Protein 1U36 (pdb70)

Structure (mmCIF, N/CA/C/O backbone):
data_1U36
#
_entry.id   1U36
#
_cell.length_a   63.087
_cell.length_b   63.087
_cell.length_c   65.279
_cell.angle_alpha   90.00
_cell.angle_beta   90.00
_cell.angle_gamma   90.00
#
_symmetry.space_group_name_H-M   'P 41 21 2'
#
loop_
_entity.id
_entity.type
_entity.pdbx_description
1 polymer 'Nuclear factor NF-kappa-B p105 subunit'
2 water water
#
loop_
_atom_site.group_PDB
_atom_site.id
_atom_site.type_symbol
_atom_site.label_atom_id
_atom_site.label_alt_id
_atom_site.label_comp_id
_atom_site.label_asym_id
_atom_site.label_entity_id
_atom_site.label_seq_id
_atom_site.pdbx_PDB_ins_code
_atom_site.Cartn_x
_atom_site.Cartn_y
_atom_site.Cartn_z
_atom_site.occupancy
_atom_site.B_iso_or_equiv
_atom_site.auth_seq_id
_atom_site.auth_comp_id
_atom_site.auth_asym_id
_atom_site.auth_atom_id
_atom_site.pdbx_PDB_model_num
ATOM 1 N N . ASN A 1 3 ? 45.164 37.217 7.170 1.00 60.16 247 ASN A N 1
ATOM 2 C CA . ASN A 1 3 ? 43.828 36.588 7.421 1.00 60.36 247 ASN A CA 1
ATOM 3 C C . ASN A 1 3 ? 43.904 35.068 7.629 1.00 53.61 247 ASN A C 1
ATOM 4 O O . ASN A 1 3 ? 43.120 34.489 8.400 1.00 57.79 247 ASN A O 1
ATOM 9 N N . LEU A 1 4 ? 44.815 34.420 6.905 1.00 44.05 248 LEU A N 1
ATOM 10 C CA . LEU A 1 4 ? 44.971 32.974 6.979 1.00 35.34 248 LEU A CA 1
ATOM 11 C C . LEU A 1 4 ? 46.160 32.729 7.882 1.00 31.94 248 LEU A C 1
ATOM 12 O O . LEU A 1 4 ? 47.167 33.445 7.823 1.00 26.64 248 LEU A O 1
ATOM 17 N N . LYS A 1 5 ? 46.059 31.720 8.745 1.00 26.16 249 LYS A N 1
ATOM 18 C CA . LYS A 1 5 ? 47.141 31.437 9.657 1.00 26.69 249 LYS A CA 1
ATOM 19 C C . LYS A 1 5 ? 47.112 30.004 10.128 1.00 23.59 249 LYS A C 1
ATOM 20 O O . LYS A 1 5 ? 46.078 29.530 10.590 1.00 27.02 249 LYS A O 1
ATOM 26 N N . ILE A 1 6 ? 48.247 29.327 9.950 1.00 26.75 250 ILE A N 1
ATOM 27 C CA . ILE A 1 6 ? 48.531 28.078 10.600 1.00 26.09 250 ILE A CA 1
ATOM 28 C C . ILE A 1 6 ? 49.010 28.370 12.014 1.00 29.15 250 ILE A C 1
ATOM 29 O O . ILE A 1 6 ? 50.094 28.881 12.228 1.00 28.01 250 ILE A O 1
ATOM 34 N N . VAL A 1 7 ? 48.179 28.032 12.994 1.00 25.63 251 VAL A N 1
ATOM 35 C CA . VAL A 1 7 ? 48.501 28.341 14.376 1.00 25.16 251 VAL A CA 1
ATOM 36 C C . VAL A 1 7 ? 49.432 27.270 14.933 1.00 26.17 251 VAL A C 1
ATOM 37 O O . VAL A 1 7 ? 50.446 27.571 15.578 1.00 27.98 251 VAL A O 1
ATOM 41 N N . ARG A 1 8 ? 49.123 26.008 14.656 1.00 25.93 252 ARG A N 1
ATOM 42 C CA . ARG A 1 8 ? 49.945 24.893 15.079 1.00 27.78 252 ARG A CA 1
ATOM 43 C C . ARG A 1 8 ? 49.645 23.718 14.183 1.00 25.60 252 ARG A C 1
ATOM 44 O O . ARG A 1 8 ? 48.594 23.640 13.587 1.00 26.42 252 ARG A O 1
ATOM 52 N N . MET A 1 9 ? 50.580 22.799 14.136 1.00 25.64 253 MET A N 1
ATOM 53 C CA . MET A 1 9 ? 50.437 21.500 13.483 1.00 23.50 253 MET A CA 1
ATOM 54 C C . MET A 1 9 ? 50.889 20.393 14.429 1.00 24.33 253 MET A C 1
ATOM 55 O O . MET A 1 9 ? 51.836 20.575 15.192 1.00 24.67 253 MET A O 1
ATOM 60 N N . ASP A 1 10 ? 50.214 19.235 14.439 1.00 23.30 254 ASP A N 1
ATOM 61 C CA . ASP A 1 10 ? 50.575 18.183 15.411 1.00 20.86 254 ASP A CA 1
ATOM 62 C C . ASP A 1 10 ? 51.751 17.327 14.933 1.00 26.82 254 ASP A C 1
ATOM 63 O O . ASP A 1 10 ? 52.270 16.502 15.661 1.00 28.90 254 ASP A O 1
ATOM 68 N N . ARG A 1 11 ? 52.190 17.538 13.708 1.00 23.96 255 ARG A N 1
ATOM 69 C CA . ARG A 1 11 ? 53.330 16.852 13.118 1.00 27.18 255 ARG A CA 1
ATOM 70 C C . ARG A 1 11 ? 53.922 17.833 12.117 1.00 25.48 255 ARG A C 1
ATOM 71 O O . ARG A 1 11 ? 53.162 18.452 11.370 1.00 25.59 255 ARG A O 1
ATOM 79 N N . THR A 1 12 ? 55.234 18.001 12.094 1.00 21.69 256 THR A N 1
ATOM 80 C CA . THR A 1 12 ? 55.882 18.872 11.083 1.00 23.48 256 THR A CA 1
ATOM 81 C C . THR A 1 12 ? 56.871 18.113 10.212 1.00 26.84 256 THR A C 1
ATOM 82 O O . THR A 1 12 ? 57.756 18.704 9.574 1.00 23.65 256 THR A O 1
ATOM 86 N N . ALA A 1 13 ? 56.708 16.801 10.162 1.00 24.42 257 ALA A N 1
ATOM 87 C CA . ALA A 1 13 ? 57.475 15.980 9.271 1.00 24.68 257 ALA A CA 1
ATOM 88 C C . ALA A 1 13 ? 56.638 14.790 8.827 1.00 24.43 257 ALA A C 1
ATOM 89 O O . ALA A 1 13 ? 55.624 14.428 9.468 1.00 25.93 257 ALA A O 1
ATOM 91 N N . GLY A 1 14 ? 57.103 14.150 7.771 1.00 24.42 258 GLY A N 1
ATOM 92 C CA . GLY A 1 14 ? 56.459 12.944 7.288 1.00 26.84 258 GLY A CA 1
ATOM 93 C C . GLY A 1 14 ? 57.193 12.252 6.170 1.00 24.72 258 GLY A C 1
ATOM 94 O O . GLY A 1 14 ? 58.086 12.792 5.548 1.00 26.16 258 GLY A O 1
ATOM 95 N N . CYS A 1 15 ? 56.756 11.026 5.885 1.00 26.27 259 CYS A N 1
ATOM 96 C CA . CYS A 1 15 ? 57.412 10.206 4.881 1.00 27.97 259 CYS A CA 1
ATOM 97 C C . CYS A 1 15 ? 57.068 10.723 3.477 1.00 28.46 259 CYS A C 1
ATOM 98 O O . CYS A 1 15 ? 55.971 11.248 3.240 1.00 32.51 259 CYS A O 1
ATOM 101 N N . VAL A 1 16 ? 58.038 10.635 2.588 1.00 29.31 260 VAL A N 1
ATOM 102 C CA . VAL A 1 16 ? 57.870 10.983 1.169 1.00 29.91 260 VAL A CA 1
ATOM 103 C C . VAL A 1 16 ? 56.706 10.272 0.496 1.00 29.43 260 VAL A C 1
ATOM 104 O O . VAL A 1 16 ? 56.145 10.788 -0.513 1.00 32.69 260 VAL A O 1
ATOM 108 N N . THR A 1 17 ? 56.317 9.106 1.016 1.00 30.38 261 THR A N 1
ATOM 109 C CA . THR A 1 17 ? 55.199 8.382 0.406 1.00 32.26 261 THR A CA 1
ATOM 110 C C . THR A 1 17 ? 53.828 9.047 0.589 1.00 34.94 261 THR A C 1
ATOM 111 O O . THR A 1 17 ? 52.857 8.713 -0.120 1.00 31.87 261 THR A O 1
ATOM 115 N N . GLY A 1 18 ? 53.735 9.978 1.536 1.00 30.28 262 GLY A N 1
ATOM 116 C CA . GLY A 1 18 ? 52.487 10.668 1.795 1.00 28.70 262 GLY A CA 1
ATOM 117 C C . GLY A 1 18 ? 51.427 9.795 2.422 1.00 32.59 262 GLY A C 1
ATOM 118 O O . GLY A 1 18 ? 51.647 8.666 2.894 1.00 31.50 262 GLY A O 1
ATOM 119 N N . GLY A 1 19 ? 50.232 10.335 2.428 1.00 30.50 263 GLY A N 1
ATOM 120 C CA . GLY A 1 19 ? 49.098 9.676 3.021 1.00 30.09 263 GLY A CA 1
ATOM 121 C C . GLY A 1 19 ? 49.039 9.594 4.507 1.00 30.18 263 GLY A C 1
ATOM 122 O O . GLY A 1 19 ? 48.267 8.798 5.034 1.00 30.34 263 GLY A O 1
ATOM 123 N N . GLU A 1 20 ? 49.813 10.435 5.213 1.00 29.50 264 GLU A N 1
ATOM 124 C CA . GLU A 1 20 ? 49.891 10.379 6.657 1.00 30.34 264 GLU A CA 1
ATOM 125 C C . GLU A 1 20 ? 49.037 11.473 7.241 1.00 27.03 264 GLU A C 1
ATOM 126 O O . GLU A 1 20 ?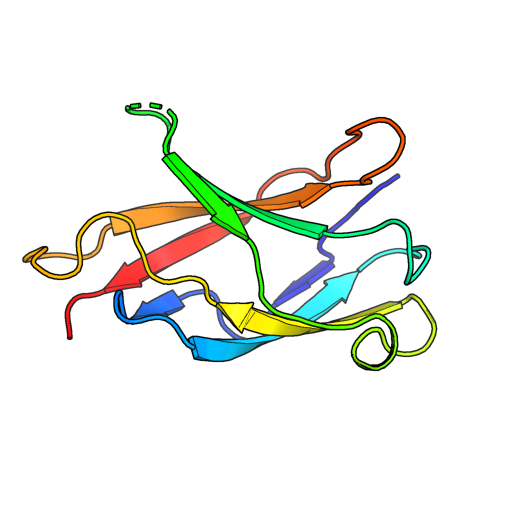 49.056 12.593 6.757 1.00 27.87 264 GLU A O 1
ATOM 132 N N . GLU A 1 21 ? 48.258 11.156 8.269 1.00 25.83 265 GLU A N 1
ATOM 133 C CA . GLU A 1 21 ? 47.316 12.121 8.813 1.00 28.37 265 GLU A CA 1
ATOM 134 C C . GLU A 1 21 ? 48.025 13.153 9.718 1.00 29.05 265 GLU A C 1
ATOM 135 O O . GLU A 1 21 ? 48.749 12.788 10.651 1.00 27.98 265 GLU A O 1
ATOM 141 N N . ILE A 1 22 ? 47.795 14.441 9.434 1.00 23.56 266 ILE A N 1
ATOM 142 C CA . ILE A 1 22 ? 48.254 15.525 10.265 1.00 23.21 266 ILE A CA 1
ATOM 143 C C . ILE A 1 22 ? 47.067 16.409 10.545 1.00 19.55 266 ILE A C 1
ATOM 144 O O . ILE A 1 22 ? 46.136 16.547 9.712 1.00 23.90 266 ILE A O 1
ATOM 149 N N . TRP A 1 23 ? 47.097 17.018 11.716 1.00 21.02 267 TRP A N 1
ATOM 150 C CA . TRP A 1 23 ? 46.124 18.005 12.106 1.00 21.68 267 TRP A CA 1
ATOM 151 C C . TRP A 1 23 ? 46.779 19.354 12.159 1.00 24.34 267 TRP A C 1
ATOM 152 O O . TRP A 1 23 ? 47.910 19.479 12.633 1.00 22.97 267 TRP A O 1
ATOM 163 N N . LEU A 1 24 ? 46.040 20.366 11.729 1.00 22.94 268 LEU A N 1
ATOM 164 C CA . LEU A 1 24 ? 46.457 21.722 11.961 1.00 25.75 268 LEU A CA 1
ATOM 165 C C . LEU A 1 24 ? 45.335 22.563 12.569 1.00 24.18 268 LEU A C 1
ATOM 166 O O . LEU A 1 24 ? 44.149 22.341 12.340 1.00 26.56 268 LEU A O 1
ATOM 171 N N . LEU A 1 25 ? 45.733 23.482 13.426 1.00 26.79 269 LEU A N 1
ATOM 172 C CA . LEU A 1 25 ? 44.847 24.481 13.977 1.00 27.08 269 LEU A CA 1
ATOM 173 C C . LEU A 1 25 ? 45.068 25.741 13.153 1.00 22.22 269 LEU A C 1
ATOM 174 O O . LEU A 1 25 ? 46.221 26.101 12.846 1.00 27.10 269 LEU A O 1
ATOM 179 N N . CYS A 1 26 ? 43.982 26.430 12.836 1.00 26.16 270 CYS A N 1
ATOM 180 C CA . CYS A 1 26 ? 44.053 27.621 12.025 1.00 26.46 270 CYS A CA 1
ATOM 181 C C . CYS A 1 26 ? 43.175 28.711 12.575 1.00 28.01 270 CYS A C 1
ATOM 182 O O . CYS A 1 26 ? 42.265 28.436 13.373 1.00 26.76 270 CYS A O 1
ATOM 185 N N . ASP A 1 27 ? 43.401 29.942 12.109 1.00 28.98 271 ASP A N 1
ATOM 186 C CA . ASP A 1 27 ? 42.388 30.998 12.238 1.00 31.88 271 ASP A CA 1
ATOM 187 C C . ASP A 1 27 ? 41.229 30.573 11.361 1.00 29.19 271 ASP A C 1
ATOM 188 O O . ASP A 1 27 ? 41.333 29.615 10.600 1.00 28.66 271 ASP A O 1
ATOM 193 N N . LYS A 1 28 ? 40.102 31.295 11.436 1.00 30.98 272 LYS A N 1
ATOM 194 C CA . LYS A 1 28 ? 38.873 30.835 10.815 1.00 30.45 272 LYS A CA 1
ATOM 195 C C . LYS A 1 28 ? 38.976 30.695 9.280 1.00 30.92 272 LYS A C 1
ATOM 196 O O . LYS A 1 28 ? 39.381 31.629 8.602 1.00 32.31 272 LYS A O 1
ATOM 202 N N . VAL A 1 29 ? 38.625 29.520 8.751 1.00 26.13 273 VAL A N 1
ATOM 203 C CA . VAL A 1 29 ? 38.520 29.251 7.325 1.00 29.72 273 VAL A CA 1
ATOM 204 C C . VAL A 1 29 ? 37.080 28.870 6.926 1.00 33.49 273 VAL A C 1
ATOM 205 O O . VAL A 1 29 ? 36.234 28.568 7.786 1.00 35.68 273 VAL A O 1
ATOM 209 N N . GLN A 1 30 ? 36.799 28.909 5.627 1.00 31.06 274 GLN A N 1
ATOM 210 C CA . GLN A 1 30 ? 35.560 28.361 5.044 1.00 34.11 274 GLN A CA 1
ATOM 211 C C . GLN A 1 30 ? 35.875 27.007 4.470 1.00 34.09 274 GLN A C 1
ATOM 212 O O . GLN A 1 30 ? 36.781 26.847 3.644 1.00 32.29 274 GLN A O 1
ATOM 218 N N . LYS A 1 31 ? 35.181 25.996 4.974 1.00 25.65 275 LYS A N 1
ATOM 219 C CA . LYS A 1 31 ? 35.519 24.620 4.650 1.00 27.44 275 LYS A CA 1
ATOM 220 C C . LYS A 1 31 ? 35.577 24.256 3.190 1.00 24.44 275 LYS A C 1
ATOM 221 O O . LYS A 1 31 ? 36.287 23.339 2.801 1.00 29.81 275 LYS A O 1
ATOM 227 N N . ASP A 1 32 ? 34.773 24.955 2.387 1.00 30.57 276 ASP A N 1
ATOM 228 C CA . ASP A 1 32 ? 34.733 24.748 0.954 1.00 31.67 276 ASP A CA 1
ATOM 229 C C . ASP A 1 32 ? 35.670 25.721 0.188 1.00 32.92 276 ASP A C 1
ATOM 230 O O . ASP A 1 32 ? 35.688 25.679 -1.027 1.00 34.44 276 ASP A O 1
ATOM 235 N N . ASP A 1 33 ? 36.429 26.557 0.888 1.00 31.50 277 ASP A N 1
ATOM 236 C CA . ASP A 1 33 ? 37.324 27.544 0.230 1.00 29.93 277 ASP A CA 1
ATOM 237 C C . ASP A 1 33 ? 38.702 27.546 0.875 1.00 29.17 277 ASP A C 1
ATOM 238 O O . ASP A 1 33 ? 39.259 28.587 1.198 1.00 34.68 277 ASP A O 1
ATOM 243 N N . ILE A 1 34 ? 39.234 26.352 1.105 1.00 27.58 278 ILE A N 1
ATOM 244 C CA . ILE A 1 34 ? 40.505 26.235 1.786 1.00 27.24 278 ILE A CA 1
ATOM 245 C C . ILE A 1 34 ? 41.270 25.036 1.251 1.00 28.22 278 ILE A C 1
ATOM 246 O O . ILE A 1 34 ? 40.701 23.992 0.924 1.00 27.85 278 ILE A O 1
ATOM 251 N N . GLN A 1 35 ? 42.578 25.219 1.090 1.00 25.27 279 GLN A N 1
ATOM 252 C CA . GLN A 1 35 ? 43.448 24.093 0.725 1.00 26.61 279 GLN A CA 1
ATOM 253 C C . GLN A 1 35 ? 44.702 24.222 1.537 1.00 21.35 279 GLN A C 1
ATOM 254 O O . GLN A 1 35 ? 44.963 25.250 2.185 1.00 22.15 279 GLN A O 1
ATOM 260 N N . ILE A 1 36 ? 45.481 23.164 1.531 1.00 21.46 280 ILE A N 1
ATOM 261 C CA . ILE A 1 36 ? 46.729 23.125 2.280 1.00 23.36 280 ILE A CA 1
ATOM 262 C C . ILE A 1 36 ? 47.793 22.779 1.273 1.00 21.66 280 ILE A C 1
ATOM 263 O O . ILE A 1 36 ? 47.800 21.714 0.708 1.00 26.08 280 ILE A O 1
ATOM 268 N N . ARG A 1 37 ? 48.669 23.719 1.033 1.00 21.41 281 ARG A N 1
ATOM 269 C CA . ARG A 1 37 ? 49.609 23.584 -0.041 1.00 20.82 281 ARG A CA 1
ATOM 270 C C . ARG A 1 37 ? 51.012 23.402 0.499 1.00 22.02 281 ARG A C 1
ATOM 271 O O . ARG A 1 37 ? 51.485 24.222 1.271 1.00 23.54 281 ARG A O 1
ATOM 279 N N . PHE A 1 38 ? 51.656 22.297 0.099 1.00 22.36 282 PHE A N 1
ATOM 280 C CA . PHE A 1 38 ? 53.047 21.971 0.401 1.00 22.88 282 PHE A CA 1
ATOM 281 C C . PHE A 1 38 ? 53.802 22.412 -0.854 1.00 24.75 282 PHE A C 1
ATOM 282 O O . PHE A 1 38 ? 53.349 22.182 -1.978 1.00 26.10 282 PHE A O 1
ATOM 290 N N . TYR A 1 39 ? 54.899 23.100 -0.669 1.00 26.20 283 TYR A N 1
ATOM 291 C CA . TYR A 1 39 ? 55.675 23.546 -1.805 1.00 27.73 283 TYR A CA 1
ATOM 292 C C . TYR A 1 39 ? 57.162 23.640 -1.544 1.00 29.62 283 TYR A C 1
ATOM 293 O O . TYR A 1 39 ? 57.629 23.695 -0.401 1.00 28.99 283 TYR A O 1
ATOM 302 N N . GLU A 1 40 ? 57.911 23.692 -2.642 1.00 29.18 284 GLU A N 1
ATOM 303 C CA . GLU A 1 40 ? 59.354 23.735 -2.615 1.00 33.05 284 GLU A CA 1
ATOM 304 C C . GLU A 1 40 ? 59.802 24.543 -3.839 1.00 36.17 284 GLU A C 1
ATOM 305 O O . GLU A 1 40 ? 59.449 24.196 -4.955 1.00 38.98 284 GLU A O 1
ATOM 311 N N . GLU A 1 41 ? 60.557 25.595 -3.600 1.00 36.94 285 GLU A N 1
ATOM 312 C CA . GLU A 1 41 ? 61.197 26.378 -4.647 1.00 47.03 285 GLU A CA 1
ATOM 313 C C . GLU A 1 41 ? 62.474 25.664 -5.115 1.00 50.31 285 GLU A C 1
ATOM 314 O O . GLU A 1 41 ? 63.322 25.338 -4.288 1.00 50.79 285 GLU A O 1
ATOM 320 N N . GLU A 1 42 ? 62.591 25.406 -6.423 1.00 56.00 286 GLU A N 1
ATOM 321 C CA . GLU A 1 42 ? 63.774 24.724 -6.979 1.00 60.74 286 GLU A CA 1
ATOM 322 C C . GLU A 1 42 ? 64.736 25.687 -7.664 1.00 58.15 286 GLU A C 1
ATOM 323 O O . GLU A 1 42 ? 64.794 26.848 -7.299 1.00 59.61 286 GLU A O 1
ATOM 329 N N . VAL A 1 47 ? 59.094 25.338 -9.130 1.00 47.08 291 VAL A N 1
ATOM 330 C CA . VAL A 1 47 ? 58.348 25.183 -7.864 1.00 45.90 291 VAL A CA 1
ATOM 331 C C . VAL A 1 47 ? 57.482 23.922 -7.846 1.00 43.93 291 VAL A C 1
ATOM 332 O O . VAL A 1 47 ? 56.544 23.797 -8.634 1.00 43.76 291 VAL A O 1
ATOM 336 N N . TRP A 1 48 ? 57.818 22.989 -6.948 1.00 37.08 292 TRP A N 1
ATOM 337 C CA . TRP A 1 48 ? 57.023 21.791 -6.721 1.00 33.65 292 TRP A CA 1
ATOM 338 C C . TRP A 1 48 ? 55.895 22.156 -5.763 1.00 29.28 292 TRP A C 1
ATOM 339 O O . TRP A 1 48 ? 56.115 22.917 -4.862 1.00 29.82 292 TRP A O 1
ATOM 350 N N . GLU A 1 49 ? 54.691 21.676 -6.016 1.00 32.39 293 GLU A N 1
ATOM 351 C CA . GLU A 1 49 ? 53.612 21.796 -5.020 1.00 28.82 293 GLU A CA 1
ATOM 352 C C . GLU A 1 49 ? 52.841 20.520 -4.945 1.00 28.75 293 GLU A C 1
ATOM 353 O O . GLU A 1 49 ? 52.781 19.728 -5.893 1.00 31.62 293 GLU A O 1
ATOM 359 N N . GLY A 1 50 ? 52.262 20.292 -3.777 1.00 24.22 294 GLY A N 1
ATOM 360 C CA . GLY A 1 50 ? 51.407 19.162 -3.530 1.00 29.65 294 GLY A CA 1
ATOM 361 C C . GLY A 1 50 ? 50.379 19.641 -2.532 1.00 28.22 294 GLY A C 1
ATOM 362 O O . GLY A 1 50 ? 50.607 20.640 -1.854 1.00 30.16 294 GLY A O 1
ATOM 363 N N . PHE A 1 51 ? 49.254 18.962 -2.455 1.00 26.93 295 PHE A N 1
ATOM 364 C CA . PHE A 1 51 ? 48.153 19.442 -1.636 1.00 26.47 295 PHE A CA 1
ATOM 365 C C . PHE A 1 51 ? 47.703 18.407 -0.636 1.00 26.24 295 PHE A C 1
ATOM 366 O O . PHE A 1 51 ? 47.586 17.214 -0.920 1.00 27.77 295 PHE A O 1
ATOM 374 N N . GLY A 1 52 ? 47.420 18.904 0.559 1.00 24.08 296 GLY A N 1
ATOM 375 C CA . GLY A 1 52 ? 46.828 18.069 1.574 1.00 24.07 296 GLY A CA 1
ATOM 376 C C . GLY A 1 52 ? 45.530 17.475 1.093 1.00 25.28 296 GLY A C 1
ATOM 377 O O . GLY A 1 52 ? 44.723 18.151 0.451 1.00 25.41 296 GLY A O 1
ATOM 378 N N . ASP A 1 53 ? 45.323 16.209 1.438 1.00 28.51 297 ASP A N 1
ATOM 379 C CA . ASP A 1 53 ? 44.145 15.440 0.984 1.00 29.32 297 ASP A CA 1
ATOM 380 C C . ASP A 1 53 ? 43.136 15.476 2.124 1.00 27.32 297 ASP A C 1
ATOM 381 O O . ASP A 1 53 ? 43.353 14.906 3.180 1.00 29.08 297 ASP A O 1
ATOM 386 N N . PHE A 1 54 ? 42.048 16.195 1.907 1.00 24.55 298 PHE A N 1
ATOM 387 C CA . PHE A 1 54 ? 40.931 16.277 2.872 1.00 28.77 298 PHE A CA 1
ATOM 388 C C . PHE A 1 54 ? 39.622 16.711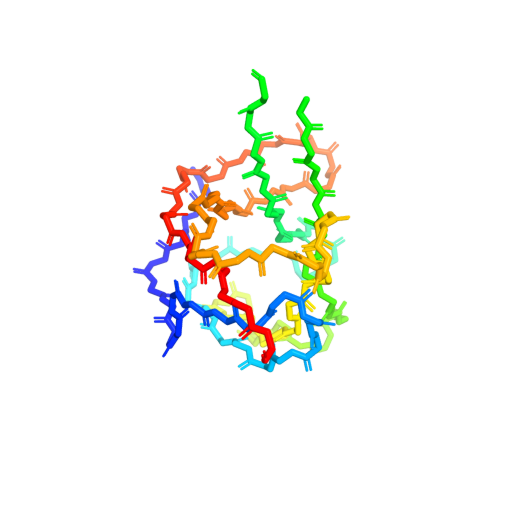 2.195 1.00 31.73 298 PHE A C 1
ATOM 389 O O . PHE A 1 54 ? 39.637 17.240 1.082 1.00 28.49 298 PHE A O 1
ATOM 397 N N . SER A 1 55 ? 38.495 16.457 2.846 1.00 33.99 299 SER A N 1
ATOM 398 C CA . SER A 1 55 ? 37.213 17.022 2.394 1.00 36.12 299 SER A CA 1
ATOM 399 C C . SER A 1 55 ? 36.749 18.103 3.355 1.00 35.72 299 SER A C 1
ATOM 400 O O . SER A 1 55 ? 37.295 18.225 4.468 1.00 31.05 299 SER A O 1
ATOM 403 N N . PRO A 1 56 ? 35.712 18.855 2.980 1.00 33.17 300 PRO A N 1
ATOM 404 C CA . PRO A 1 56 ? 35.147 19.875 3.869 1.00 33.65 300 PRO A CA 1
ATOM 405 C C . PRO A 1 56 ? 34.682 19.322 5.181 1.00 31.94 300 PRO A C 1
ATOM 406 O O . PRO A 1 56 ? 34.742 20.070 6.132 1.00 32.24 300 PRO A O 1
ATOM 410 N N . THR A 1 57 ? 34.286 18.051 5.245 1.00 33.08 301 THR A N 1
ATOM 411 C CA . THR A 1 57 ? 33.895 17.418 6.508 1.00 31.94 301 THR A CA 1
ATOM 412 C C . THR A 1 57 ? 35.094 17.243 7.458 1.00 36.00 301 THR A C 1
ATOM 413 O O . THR A 1 57 ? 34.891 17.071 8.634 1.00 26.52 301 THR A O 1
ATOM 417 N N . ASP A 1 58 ? 36.321 17.312 6.936 1.00 30.66 302 ASP A N 1
ATOM 418 C CA . ASP A 1 58 ? 37.541 17.194 7.737 1.00 28.27 302 ASP A CA 1
ATOM 419 C C . ASP A 1 58 ? 37.975 18.527 8.354 1.00 29.87 302 ASP A C 1
ATOM 420 O O . ASP A 1 58 ? 38.941 18.595 9.115 1.00 24.98 302 ASP A O 1
ATOM 425 N N . VAL A 1 59 ? 37.258 19.583 8.020 1.00 28.39 303 VAL A N 1
ATOM 426 C CA . VAL A 1 59 ? 37.450 20.896 8.595 1.00 26.58 303 VAL A CA 1
ATOM 427 C C . VAL A 1 59 ? 36.530 20.983 9.797 1.00 29.64 303 VAL A C 1
ATOM 428 O O . VAL A 1 59 ? 35.304 20.914 9.668 1.00 27.32 303 VAL A O 1
ATOM 432 N N . HIS A 1 60 ? 37.133 21.095 10.974 1.00 28.19 304 HIS A N 1
ATOM 433 C CA . HIS A 1 60 ? 36.372 21.086 12.220 1.00 30.00 304 HIS A CA 1
ATOM 434 C C . HIS A 1 60 ? 35.975 22.488 12.657 1.00 30.09 304 HIS A C 1
ATOM 435 O O . HIS A 1 60 ? 36.794 23.258 13.181 1.00 25.97 304 HIS A O 1
ATOM 442 N N . ARG A 1 61 ? 34.702 22.808 12.443 1.00 30.16 305 ARG A N 1
ATOM 443 C CA . ARG A 1 61 ? 34.115 24.063 12.916 1.00 31.14 305 ARG A CA 1
ATOM 444 C C . ARG A 1 61 ? 34.971 25.294 12.513 1.00 29.19 305 ARG A C 1
ATOM 445 O O . ARG A 1 61 ? 35.094 26.254 13.270 1.00 29.13 305 ARG A O 1
ATOM 453 N N . GLN A 1 62 ? 35.567 25.205 11.318 1.00 34.08 306 GLN A N 1
ATOM 454 C CA . GLN A 1 62 ? 36.286 26.330 10.701 1.00 29.47 306 GLN A CA 1
ATOM 455 C C . GLN A 1 62 ? 37.621 26.672 11.358 1.00 30.62 306 GLN A C 1
ATOM 456 O O . GLN A 1 62 ? 38.294 27.616 10.949 1.00 28.27 306 GLN A O 1
ATOM 462 N N . PHE A 1 63 ? 38.042 25.893 12.353 1.00 27.12 307 PHE A N 1
ATOM 463 C CA . PHE A 1 63 ? 39.218 26.249 13.149 1.00 23.12 307 PHE A CA 1
ATOM 464 C C . PHE A 1 63 ? 40.311 25.157 13.219 1.00 23.80 307 PHE A C 1
ATOM 465 O O . PHE A 1 63 ? 41.358 25.331 13.863 1.00 24.74 307 PHE A O 1
ATOM 473 N N . ALA A 1 64 ? 40.048 24.020 12.608 1.00 26.26 308 ALA A N 1
ATOM 474 C CA . ALA A 1 64 ? 41.067 22.985 12.502 1.00 25.43 308 ALA A CA 1
ATOM 475 C C . ALA A 1 64 ? 40.802 22.164 11.288 1.00 24.76 308 ALA A C 1
ATOM 476 O O . ALA A 1 64 ? 39.672 22.094 10.809 1.00 25.27 308 ALA A O 1
ATOM 478 N N . ILE A 1 65 ? 41.847 21.519 10.797 1.00 23.41 309 ILE A N 1
ATOM 479 C CA . ILE A 1 65 ? 41.754 20.665 9.615 1.00 22.95 309 ILE A CA 1
ATOM 480 C C . ILE A 1 65 ? 42.551 19.387 9.812 1.00 25.31 309 ILE A C 1
ATOM 481 O O . ILE A 1 65 ? 43.738 19.416 10.178 1.00 24.24 309 ILE A O 1
ATOM 486 N N . CYS A 1 66 ? 41.902 18.245 9.574 1.00 25.23 310 CYS A N 1
ATOM 487 C CA . CYS A 1 66 ? 42.588 16.964 9.604 1.00 23.43 310 CYS A CA 1
ATOM 488 C C . CYS A 1 66 ? 42.765 16.574 8.155 1.00 25.77 310 CYS A C 1
ATOM 489 O O . CYS A 1 66 ? 4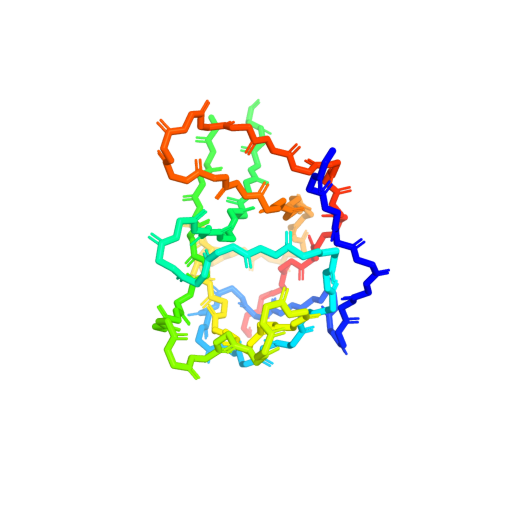1.795 16.571 7.381 1.00 27.57 310 CYS A O 1
ATOM 492 N N . PHE A 1 67 ? 43.977 16.237 7.782 1.00 23.32 311 PHE A N 1
ATOM 493 C CA . PHE A 1 67 ? 44.293 15.942 6.406 1.00 26.14 311 PHE A CA 1
ATOM 494 C C . PHE A 1 67 ? 45.407 14.924 6.274 1.00 26.47 311 PHE A C 1
ATOM 495 O O . PHE A 1 67 ? 46.110 14.588 7.245 1.00 27.58 311 PHE A O 1
ATOM 503 N N . LYS A 1 68 ? 45.597 14.441 5.050 1.00 25.05 312 LYS A N 1
ATOM 504 C CA . LYS A 1 68 ? 46.679 13.539 4.762 1.00 24.07 312 LYS A CA 1
ATOM 505 C C . LYS A 1 68 ? 47.683 14.232 3.881 1.00 26.38 312 LYS A C 1
ATOM 506 O O . LYS A 1 68 ? 47.335 14.959 2.939 1.00 23.27 312 LYS A O 1
ATOM 512 N N . THR A 1 69 ? 48.939 14.014 4.184 1.00 23.88 313 THR A N 1
ATOM 513 C CA . THR A 1 69 ? 50.006 14.607 3.408 1.00 24.62 313 THR A CA 1
ATOM 514 C C . THR A 1 69 ? 49.987 14.117 1.977 1.00 26.19 313 THR A C 1
ATOM 515 O O . THR A 1 69 ? 49.562 12.965 1.697 1.00 24.78 313 THR A O 1
ATOM 519 N N . PRO A 1 70 ? 50.465 14.974 1.078 1.00 24.89 314 PRO A N 1
ATOM 520 C CA . PRO A 1 70 ? 50.663 14.552 -0.291 1.00 26.21 314 PRO A CA 1
ATOM 521 C C . PRO A 1 70 ? 51.964 13.796 -0.340 1.00 29.33 314 PRO A C 1
ATOM 522 O O . PRO A 1 70 ? 52.904 13.960 0.482 1.00 26.62 314 PRO A O 1
ATOM 526 N N . LYS A 1 71 ? 52.049 12.995 -1.369 1.00 26.41 315 LYS A N 1
ATOM 527 C CA . LYS A 1 71 ? 53.303 12.371 -1.741 1.00 26.93 315 LYS A CA 1
ATOM 528 C C . LYS A 1 71 ? 54.282 13.444 -2.204 1.00 30.20 315 LYS A C 1
ATOM 529 O O . LYS A 1 71 ? 53.891 14.409 -2.857 1.00 28.42 315 LYS A O 1
ATOM 535 N N . TYR A 1 72 ? 55.554 13.301 -1.832 1.00 29.25 316 TYR A N 1
ATOM 536 C CA . TYR A 1 72 ? 56.564 14.271 -2.156 1.00 30.15 316 TYR A CA 1
ATOM 537 C C . TYR A 1 72 ? 56.981 14.005 -3.624 1.00 29.59 316 TYR A C 1
ATOM 538 O O . TYR A 1 72 ? 56.655 12.944 -4.159 1.00 31.78 316 TYR A O 1
ATOM 547 N N . LYS A 1 73 ? 57.664 14.954 -4.255 1.00 34.25 317 LYS A N 1
ATOM 548 C CA . LYS A 1 73 ? 57.975 14.831 -5.694 1.00 39.96 317 LYS A CA 1
ATOM 549 C C . LYS A 1 73 ? 58.875 13.629 -6.004 1.00 44.78 317 LYS A C 1
ATOM 550 O O . LYS A 1 73 ? 58.785 13.027 -7.073 1.00 42.30 317 LYS A O 1
ATOM 556 N N . ASP A 1 74 ? 59.706 13.266 -5.036 1.00 40.21 318 ASP A N 1
ATOM 557 C CA . ASP A 1 74 ? 60.704 12.223 -5.204 1.00 41.03 318 ASP A CA 1
ATOM 558 C C . ASP A 1 74 ? 60.701 11.278 -4.020 1.00 39.27 318 ASP A C 1
ATOM 559 O O . ASP A 1 74 ? 61.246 11.591 -2.961 1.00 40.87 318 ASP A O 1
ATOM 564 N N . VAL A 1 75 ? 60.110 10.109 -4.201 1.00 38.23 319 VAL A N 1
ATOM 565 C CA . VAL A 1 75 ? 60.063 9.103 -3.152 1.00 43.31 319 VAL A CA 1
ATOM 566 C C . VAL A 1 75 ? 61.358 8.323 -2.968 1.00 44.60 319 VAL A C 1
ATOM 567 O O . VAL A 1 75 ? 61.429 7.467 -2.079 1.00 46.33 319 VAL A O 1
ATOM 571 N N . ASN A 1 76 ? 62.354 8.618 -3.805 1.00 47.81 320 ASN A N 1
ATOM 572 C CA . ASN A 1 76 ? 63.671 7.988 -3.744 1.00 52.06 320 ASN A CA 1
ATOM 573 C C . ASN A 1 76 ? 64.785 8.882 -3.193 1.00 52.64 320 ASN A C 1
ATOM 574 O O . ASN A 1 76 ? 65.957 8.618 -3.438 1.00 52.26 320 ASN A O 1
ATOM 579 N N . ILE A 1 77 ? 64.433 9.932 -2.451 1.00 47.10 321 ILE A N 1
ATOM 580 C CA . ILE A 1 77 ? 65.456 10.734 -1.781 1.00 45.25 321 ILE A CA 1
ATOM 581 C C . ILE A 1 77 ? 66.161 9.960 -0.661 1.00 46.32 321 ILE A C 1
ATOM 582 O O . ILE A 1 77 ? 65.609 9.050 -0.069 1.00 45.12 321 ILE A O 1
ATOM 587 N N . THR A 1 78 ? 67.362 10.425 -0.362 1.00 49.33 322 THR A N 1
ATOM 588 C CA . THR A 1 78 ? 68.347 9.766 0.501 1.00 54.72 322 THR A CA 1
ATOM 589 C C . THR A 1 78 ? 68.408 10.387 1.896 1.00 53.60 322 THR A C 1
ATOM 590 O O . THR A 1 78 ? 68.696 9.704 2.879 1.00 56.16 322 THR A O 1
ATOM 594 N N . LYS A 1 79 ? 68.154 11.690 1.953 1.00 46.56 323 LYS A N 1
ATOM 595 C CA . LYS A 1 79 ? 68.187 12.482 3.165 1.00 44.21 323 LYS A CA 1
ATOM 596 C C . LYS A 1 79 ? 66.895 13.320 3.182 1.00 39.86 323 LYS A C 1
ATOM 597 O O . LYS A 1 79 ? 66.234 13.408 2.143 1.00 37.40 323 LYS A O 1
ATOM 603 N N . PRO A 1 80 ? 66.538 13.898 4.331 1.00 38.65 324 PRO A N 1
ATOM 604 C CA . PRO A 1 80 ? 65.326 14.732 4.425 1.00 35.49 324 PRO A CA 1
ATOM 605 C C . PRO A 1 80 ? 65.317 15.940 3.487 1.00 35.86 324 PRO A C 1
ATOM 606 O O . PRO A 1 80 ? 66.355 16.533 3.213 1.00 38.67 324 PRO A O 1
ATOM 610 N N . ALA A 1 81 ? 64.110 16.290 3.036 1.00 30.43 325 ALA A N 1
ATOM 611 C CA . ALA A 1 81 ? 63.872 17.354 2.077 1.00 32.97 325 ALA A CA 1
ATOM 612 C C . ALA A 1 81 ? 62.980 18.368 2.777 1.00 30.98 325 ALA A C 1
ATOM 613 O O . ALA A 1 81 ? 61.893 18.028 3.211 1.00 29.56 325 ALA A O 1
ATOM 615 N N . SER A 1 82 ? 63.498 19.580 2.942 1.00 30.10 326 SER A N 1
ATOM 616 C CA . SER A 1 82 ? 62.790 20.630 3.643 1.00 33.37 326 SER A CA 1
ATOM 617 C C . SER A 1 82 ? 61.868 21.405 2.695 1.00 35.96 326 SER A C 1
ATOM 618 O O . SER A 1 82 ? 62.318 21.916 1.669 1.00 29.94 326 SER A O 1
ATOM 621 N N . VAL A 1 83 ? 60.573 21.478 3.022 1.00 24.26 327 VAL A N 1
ATOM 622 C CA . VAL A 1 83 ? 59.590 22.120 2.155 1.00 28.21 327 VAL A CA 1
ATOM 623 C C . VAL A 1 83 ? 58.812 23.069 3.046 1.00 26.17 327 VAL A C 1
ATOM 624 O O . VAL A 1 83 ? 59.122 23.220 4.241 1.00 27.27 327 VAL A O 1
ATOM 628 N N . PHE A 1 84 ? 57.833 23.744 2.472 1.00 25.09 328 PHE A N 1
ATOM 629 C CA . PHE A 1 84 ? 56.964 24.621 3.266 1.00 24.16 328 PHE A CA 1
ATOM 630 C C . PHE A 1 84 ? 55.522 24.211 3.120 1.00 24.03 328 PHE A C 1
ATOM 631 O O . PHE A 1 84 ? 55.168 23.551 2.150 1.00 23.45 328 PHE A O 1
ATOM 639 N N . VAL A 1 85 ? 54.696 24.574 4.103 1.00 22.49 329 VAL A N 1
ATOM 640 C CA . VAL A 1 85 ? 53.274 24.334 4.030 1.00 23.89 329 VAL A CA 1
ATOM 641 C C . VAL A 1 85 ? 52.590 25.644 4.294 1.00 21.17 329 VAL A C 1
ATOM 642 O O . VAL A 1 85 ? 52.974 26.377 5.206 1.00 24.65 329 VAL A O 1
ATOM 646 N N . GLN A 1 86 ? 51.559 25.955 3.514 1.00 22.18 330 GLN A N 1
ATOM 647 C CA . GLN A 1 86 ? 50.726 27.147 3.768 1.00 24.96 330 GLN A CA 1
ATOM 648 C C . GLN A 1 86 ? 49.252 26.806 3.595 1.00 24.00 330 GLN A C 1
ATOM 649 O O . GLN A 1 86 ? 48.892 25.911 2.820 1.00 24.30 330 GLN A O 1
ATOM 655 N N . LEU A 1 87 ? 48.372 27.540 4.303 1.00 24.82 331 LEU A N 1
ATOM 656 C CA . LEU A 1 87 ? 46.983 27.594 3.886 1.00 20.98 331 LEU A CA 1
ATOM 657 C C . LEU A 1 87 ? 46.862 28.472 2.649 1.00 26.11 331 LEU A C 1
ATOM 658 O O . LEU A 1 87 ? 47.600 29.433 2.503 1.00 24.72 331 LEU A O 1
ATOM 663 N N . ARG A 1 88 ? 45.922 28.120 1.800 1.00 21.57 332 ARG A N 1
ATOM 664 C CA . ARG A 1 88 ? 45.538 28.931 0.652 1.00 25.48 332 ARG A CA 1
ATOM 665 C C . ARG A 1 88 ? 44.054 28.845 0.360 1.00 24.61 332 ARG A C 1
ATOM 666 O O . ARG A 1 88 ? 43.461 27.763 0.271 1.00 25.26 332 ARG A O 1
ATOM 674 N N . ARG A 1 89 ? 43.444 30.013 0.173 1.00 27.23 333 ARG A N 1
ATOM 675 C CA . ARG A 1 89 ? 42.077 30.114 -0.253 1.00 29.16 333 ARG A CA 1
ATOM 676 C C . ARG A 1 89 ? 41.952 29.786 -1.737 1.00 30.79 333 ARG A C 1
ATOM 677 O O . ARG A 1 89 ? 42.744 30.253 -2.580 1.00 29.67 333 ARG A O 1
ATOM 685 N N . LYS A 1 90 ? 40.976 28.961 -2.071 1.00 28.73 334 LYS A N 1
ATOM 686 C CA . LYS A 1 90 ? 40.815 28.504 -3.441 1.00 33.86 334 LYS A CA 1
ATOM 687 C C . LYS A 1 90 ? 40.330 29.685 -4.283 1.00 34.47 334 LYS A C 1
ATOM 688 O O . LYS A 1 90 ? 40.721 29.822 -5.435 1.00 34.78 334 LYS A O 1
ATOM 694 N N . SER A 1 91 ? 39.564 30.569 -3.666 1.00 32.18 335 SER A N 1
ATOM 695 C CA . SER A 1 91 ? 38.829 31.589 -4.417 1.00 33.61 335 SER A CA 1
ATOM 696 C C . SER A 1 91 ? 39.747 32.680 -4.947 1.00 34.88 335 SER A C 1
ATOM 697 O O . SER A 1 91 ? 39.694 33.001 -6.124 1.00 39.95 335 SER A O 1
ATOM 700 N N . ASP A 1 92 ? 40.595 33.216 -4.075 1.00 33.63 336 ASP A N 1
ATOM 701 C CA . ASP A 1 92 ? 41.441 34.377 -4.381 1.00 36.87 336 ASP A CA 1
ATOM 702 C C . ASP A 1 92 ? 42.923 34.128 -4.182 1.00 33.59 336 ASP A C 1
ATOM 703 O O . ASP A 1 92 ? 43.727 35.034 -4.357 1.00 32.35 336 ASP A O 1
ATOM 708 N N . LEU A 1 93 ? 43.269 32.874 -3.860 1.00 30.12 337 LEU A N 1
ATOM 709 C CA . LEU A 1 93 ? 44.643 32.422 -3.719 1.00 28.63 337 LEU A CA 1
ATOM 710 C C . LEU A 1 93 ? 45.438 33.130 -2.640 1.00 24.94 337 LEU A C 1
ATOM 711 O O . LEU A 1 93 ? 46.672 33.107 -2.625 1.00 31.52 337 LEU A O 1
ATOM 716 N N . GLU A 1 94 ? 44.748 33.744 -1.694 1.00 22.14 338 GLU A N 1
ATOM 717 C CA . GLU A 1 94 ? 45.396 34.372 -0.582 1.00 26.59 338 GLU A CA 1
ATOM 718 C C . GLU A 1 94 ? 45.997 33.224 0.268 1.00 25.69 338 GLU A C 1
ATOM 719 O O . GLU A 1 94 ? 45.417 32.141 0.348 1.00 26.12 338 GLU A O 1
ATOM 725 N N . THR A 1 95 ? 47.164 33.462 0.850 1.00 22.99 339 THR A N 1
ATOM 726 C CA . THR A 1 95 ? 47.910 32.427 1.583 1.00 26.27 339 THR A CA 1
ATOM 727 C C . THR A 1 95 ? 48.238 32.851 3.008 1.00 32.09 339 THR A C 1
ATOM 728 O O . THR A 1 95 ? 48.268 34.056 3.342 1.00 30.69 339 THR A O 1
ATOM 732 N N . SER A 1 96 ? 48.510 31.849 3.854 1.00 27.35 340 SER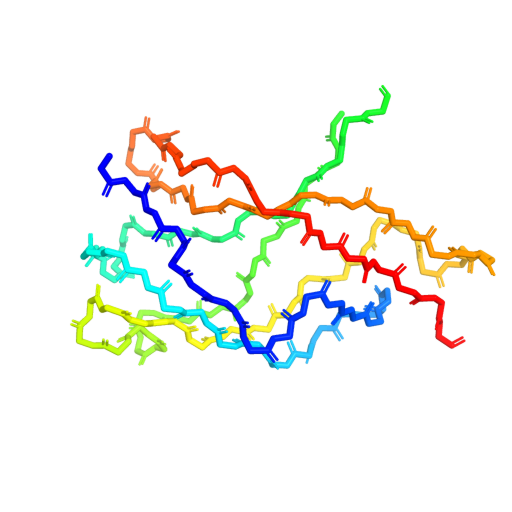 A N 1
ATOM 733 C CA . SER A 1 96 ? 49.071 32.098 5.160 1.00 24.57 340 SER A CA 1
ATOM 734 C C . SER A 1 96 ? 50.560 32.227 4.975 1.00 27.96 340 SER A C 1
ATOM 735 O O . SER A 1 96 ? 51.080 31.869 3.921 1.00 28.23 340 SER A O 1
ATOM 738 N N . GLU A 1 97 ? 51.235 32.757 5.997 1.00 28.70 341 GLU A N 1
ATOM 739 C CA . GLU A 1 97 ? 52.669 32.584 6.139 1.00 31.91 341 GLU A CA 1
ATOM 740 C C . GLU A 1 97 ? 52.966 31.075 6.165 1.00 30.13 341 GLU A C 1
ATOM 741 O O . GLU A 1 97 ? 52.155 30.267 6.663 1.00 29.37 341 GLU A O 1
ATOM 747 N N . PRO A 1 98 ? 54.082 30.687 5.581 1.00 30.42 342 PRO A N 1
ATOM 748 C CA . PRO A 1 98 ? 54.428 29.276 5.493 1.00 33.07 342 PRO A CA 1
ATOM 749 C C . PRO A 1 98 ? 55.024 28.762 6.806 1.00 35.95 342 PRO A C 1
ATOM 750 O O . PRO A 1 98 ? 55.536 29.531 7.645 1.00 30.67 342 PRO A O 1
ATOM 754 N N . LYS A 1 99 ? 54.915 27.448 6.965 1.00 27.55 343 LYS A N 1
ATOM 755 C CA . LYS A 1 99 ? 55.521 26.711 8.051 1.00 28.29 343 LYS A CA 1
ATOM 756 C C . LYS A 1 99 ? 56.508 25.734 7.424 1.00 23.41 343 LYS A C 1
ATOM 757 O O . LYS A 1 99 ? 56.174 25.128 6.422 1.00 23.24 343 LYS A O 1
ATOM 763 N N . PRO A 1 100 ? 57.669 25.506 8.027 1.00 27.32 344 PRO A N 1
ATOM 764 C CA . PRO A 1 100 ? 58.581 24.459 7.539 1.00 27.41 344 PRO A CA 1
ATOM 765 C C . PRO A 1 100 ? 58.044 23.047 7.809 1.00 27.25 344 PRO A C 1
ATOM 766 O O . PRO A 1 100 ? 57.341 22.799 8.805 1.00 26.81 344 PRO A O 1
ATOM 770 N N . PHE A 1 101 ? 58.355 22.150 6.897 1.00 24.27 345 PHE A N 1
ATOM 771 C CA . PHE A 1 101 ? 57.914 20.748 6.951 1.00 22.91 345 PHE A CA 1
ATOM 772 C C . PHE A 1 101 ? 59.038 19.930 6.386 1.00 22.91 345 PHE A C 1
ATOM 773 O O . PHE A 1 101 ? 59.629 20.271 5.338 1.00 24.35 345 PHE A O 1
ATOM 781 N N . LEU A 1 102 ? 59.361 18.844 7.064 1.00 23.81 346 LEU A N 1
ATOM 782 C CA . LEU A 1 102 ? 60.415 17.964 6.611 1.00 25.31 346 LEU A CA 1
ATOM 783 C C . LEU A 1 102 ? 59.883 16.644 6.070 1.00 25.41 346 LEU A C 1
ATOM 784 O O . LEU A 1 102 ? 59.264 15.859 6.781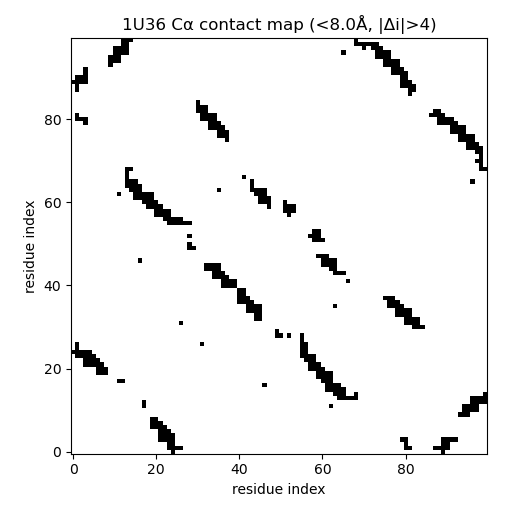 1.00 27.25 346 LEU A O 1
ATOM 789 N N . TYR A 1 103 ? 60.170 16.384 4.802 1.00 28.84 347 TYR A N 1
ATOM 790 C CA . TYR A 1 103 ? 59.904 15.080 4.231 1.00 28.50 347 TYR A CA 1
ATOM 791 C C . TYR A 1 103 ? 61.125 14.152 4.449 1.00 27.21 347 TYR A C 1
ATOM 792 O O . TYR A 1 103 ? 62.253 14.554 4.233 1.00 30.55 347 TYR A O 1
ATOM 801 N N . TYR A 1 104 ? 60.893 12.919 4.840 1.00 31.86 348 TYR A N 1
ATOM 802 C CA . TYR A 1 104 ? 62.015 11.981 5.019 1.00 31.82 348 TYR A CA 1
ATOM 803 C C . TYR A 1 104 ? 61.817 10.713 4.208 1.00 35.93 348 TYR A C 1
ATOM 804 O O . TYR A 1 104 ? 60.683 10.308 3.902 1.00 29.02 348 TYR A O 1
ATOM 813 N N . PRO A 1 105 ? 62.936 10.053 3.899 1.00 37.82 349 PRO A N 1
ATOM 814 C CA . PRO A 1 105 ? 62.902 8.826 3.098 1.00 39.14 34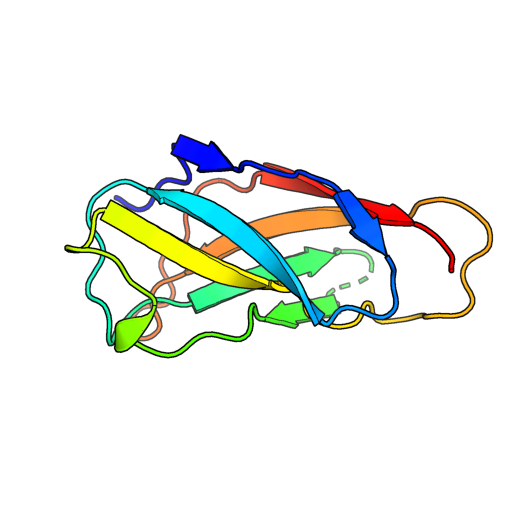9 PRO A CA 1
ATOM 815 C C . PRO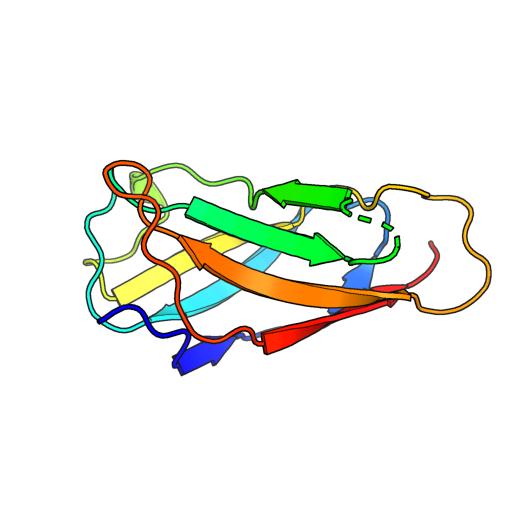 A 1 105 ? 62.104 7.709 3.763 1.00 38.98 349 PRO A C 1
ATOM 816 O O . PRO A 1 105 ? 61.951 7.638 4.997 1.00 38.70 349 PRO A O 1
ATOM 820 N N . GLU A 1 106 ? 61.580 6.822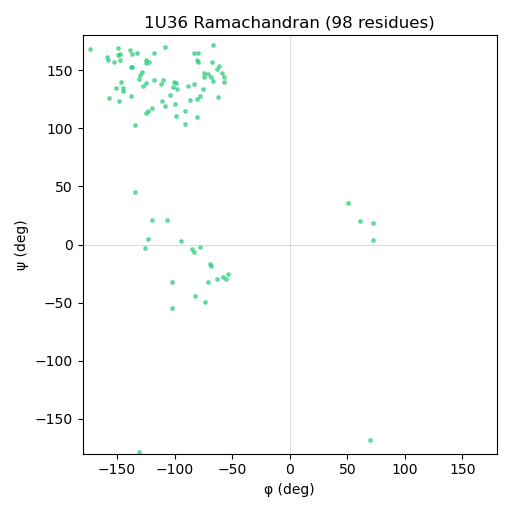 2.937 1.00 40.92 350 GLU A N 1
ATOM 821 C CA . GLU A 1 106 ? 60.882 5.643 3.453 1.00 42.32 350 GLU A CA 1
ATOM 822 C C . GLU A 1 106 ? 61.846 4.646 4.092 1.00 44.16 350 GLU A C 1
ATOM 823 O O . GLU A 1 106 ? 62.979 4.585 3.614 1.00 44.38 350 GLU A O 1
#

Radius of gyration: 12.82 Å; Cα contacts (8 Å, |Δi|>4): 248; chains: 1; bounding box: 34×31×23 Å

Nearest PDB structures (foldseek):
  1u36-assembly1_A-2  TM=1.010E+00  e=5.209E-21  Mus musculus
  1u3z-assembly1_A-2  TM=1.009E+00  e=2.326E-19  Mus musculus
  1u3y-assembly1_A-2  TM=1.009E+00  e=3.064E-19  Mus musculus
  1u41-assembly1_B  TM=1.005E+00  e=4.505E-19  Mus musculus
  1u3j-assembly1_A-2  TM=9.999E-01  e=6.998E-19  Mus musculus

InterPro domains:
  IPR000451 NF-kappa-B/Dorsal [PR00057] (46-63)
  IPR000451 NF-kappa-B/Dorsal [PR00057] (229-243)
  IPR000451 NF-kappa-B/Dorsal [PR00057] (262-282)
  IPR000451 NF-kappa-B/Dorsal [PR00057] (298-316)
  IPR000451 NF-kappa-B/Dorsal [PR00057] (339-353)
  IPR000451 NF-kappa-B/Dorsal [PTHR24169] (36-897)
  IPR000488 Death domain [PF00531] (814-887)
  IPR000488 Death domain [SM00005] (801-888)
  IPR002110 Ankyrin repeat [PF00023] (681-712)
  IPR002110 Ankyrin repeat [PF00023] (714-745)
  IPR002110 Ankyrin repeat [PF12796] (582-676)
  IPR002110 Ankyrin repeat [PS50088] (577-609)
  IPR002110 Ankyrin repeat [PS50088] (610-642)
  IPR002110 Ankyrin repeat [PS50088] (646-678)
  IPR002110 Ankyrin repeat [PS50088] (680-713)
  IPR002110 Ankyrin repeat [PS50088] (714-746)
  IPR002110 Ankyrin repeat [SM00248] (538-568)
  IPR002110 Ankyrin repeat [SM00248] (577-606)
  IPR002110 Ankyrin repeat [SM00248] (610-640)
  IPR002110 Ankyrin repeat [SM00248] (646-675)

Solvent-accessible surface area: 5933 Å² total; per-residue (Å²): 139,15,114,4,71,160,19,91,110,78,20,0,10,0,54,12,46,64,94,2,127,0,82,7,56,115,8,104,86,105,30,4,32,0,29,0,24,29,126,139,113,36,75,10,71,11,94,45,45,52,120,53,5,120,178,41,108,13,0,32,5,86,4,17,120,10,102,56,52,130,34,124,149,76,14,77,1,81,0,13,0,40,54,118,86,86,103,86,57,6,142,50,79,86,2,75,0,71,40,175

Sequence (100 aa):
NLKIVRMDRTAGCVTGGEEIWLLCDKVQKDDIQIRFYEEEVWEGFGDFSPTDVHRQFAICFKTPKYKDVNITKPASVFVQLRRKSDLETSEPKPFLYYPE

Organism: Mus musculus (NCBI:txid10090)

CATH classification: 2.60.40.10

Foldseek 3Di:
DKAFPDKPAQEEALQKFAKIKTFIDFDQLVFKWKWKADDCGDIDTWADHSVQQDPRTMGITITDRHPDQPDDAKDKIWMWMATNPPRDIYPIDIHIYGHD

Secondary structure (DSSP, 8-state):
---EEEES-SEEETT---EEEEEES---TTS-EEEEEE---EEEE-B--GGGEETTTEEEEEPPPPS-TT-SS-EEEEEEEE-TTT--BPPPEEEEEE--

GO terms:
  GO:0005634 nucleus (C, EXP)
  GO:0005737 cytoplasm (C, EXP)
  GO:0035994 response to muscle stretch (P, IDA)
  GO:0005634 nucleus (C, IDA)
  GO:0005737 cytoplasm (C, IDA)
  GO:0005829 cytosol (C, IDA)
  GO:0000978 RNA polymerase II cis-regulatory region sequence-specific DNA binding (F, IDA)
  GO:0000987 cis-regulatory region sequence-specific DNA binding (F, IDA)
  GO:0001228 DNA-binding transcription activator activity, RNA polymerase II-specific (F, IDA)
  GO:0003677 DNA binding (F, IDA)
  GO:0003682 chromatin binding (F, IDA)
  GO:0003712 transcription coregulator activity (F, IDA)
  GO:0045892 negative regulation of DNA-templated transcription (P, IDA)
  GO:0045944 positive regulation of transcription by RNA polymerase II (P, IDA)
  GO:0043565 sequence-specific DNA binding (F, IDA)
  GO:0035525 NF-kappaB p50/p65 complex (C, IDA)
  GO:0032695 negative regulation of interleukin-12 production (P, IDA)
  GO:0050853 B cell receptor signaling pathway (P, IDA)
  GO:0060056 mammary gland involution (P, IDA)
  GO:0097398 cellular response to interleukin-17 (P, IDA)

B-factor: mean 35.45, std 11.19, range [19.55, 74.47]